Protein AF-A0A2P6WHT1-F1 (afdb_monomer_lite)

Foldseek 3Di:
DFDADPVRHTQKDWDWDADPQRKIWIKIFGDDPNFTAKIKIWIAGPVGDIDIDMDGHHDDDD

Radius of gyration: 12.92 Å; chains: 1; bounding box: 28×16×39 Å

Secondary structure (DSSP, 8-state):
-EEE-TTS-EEEEEEEEE-TTS-EEEEEEEEETTEEEEEEEEEE-TT--EEEEEEESS-S--

pLDDT: mean 93.97, std 3.65, range [73.94, 97.56]

Sequence (62 aa):
MQTRNSKGEVVAEQNVSITKDGTVVSVNTMFDHGKPVSQTIAVRDDSGNVRTETVLGGKLLP

Structure (mmCIF, N/CA/C/O backbone):
data_AF-A0A2P6WHT1-F1
#
_entry.id   AF-A0A2P6WHT1-F1
#
loop_
_atom_site.group_PDB
_atom_site.id
_atom_site.type_symbol
_atom_site.label_atom_id
_atom_site.label_alt_id
_atom_site.label_comp_id
_atom_site.label_asym_id
_atom_site.label_entity_id
_atom_site.label_seq_id
_atom_site.pdbx_PDB_ins_code
_atom_site.Cartn_x
_atom_site.Cartn_y
_atom_site.Cartn_z
_atom_site.occupancy
_atom_site.B_iso_or_equiv
_atom_site.auth_seq_id
_atom_site.auth_comp_id
_atom_site.auth_asym_id
_atom_site.auth_atom_id
_atom_site.pdbx_PDB_model_num
ATOM 1 N N . MET A 1 1 ? -7.141 3.823 -5.199 1.00 93.62 1 MET A N 1
ATOM 2 C CA . MET A 1 1 ? -6.962 4.901 -6.194 1.00 93.62 1 MET A CA 1
ATOM 3 C C . MET A 1 1 ? -5.525 4.859 -6.677 1.00 93.62 1 MET A C 1
ATOM 5 O O . MET A 1 1 ? -4.641 4.759 -5.843 1.00 93.62 1 MET A O 1
ATOM 9 N N . GLN A 1 2 ? -5.289 4.906 -7.988 1.00 95.19 2 GLN A N 1
ATOM 10 C CA . GLN A 1 2 ? -3.935 4.904 -8.552 1.00 95.19 2 GLN A CA 1
ATOM 11 C C . GLN A 1 2 ? -3.592 6.271 -9.135 1.00 95.19 2 GLN A C 1
ATOM 13 O O . GLN A 1 2 ? -4.413 6.871 -9.828 1.00 95.19 2 GLN A O 1
ATOM 18 N N . THR A 1 3 ? -2.357 6.700 -8.912 1.00 96.31 3 THR A N 1
ATOM 19 C CA . THR A 1 3 ? -1.755 7.878 -9.534 1.00 96.31 3 THR A CA 1
ATOM 20 C C . THR A 1 3 ? -0.713 7.415 -10.539 1.00 96.31 3 THR A C 1
ATOM 22 O O . THR A 1 3 ? 0.126 6.562 -10.235 1.00 96.31 3 THR A O 1
ATOM 25 N N . ARG A 1 4 ? -0.763 7.980 -11.747 1.00 96.94 4 ARG A N 1
ATOM 26 C CA . ARG A 1 4 ? 0.134 7.636 -12.853 1.00 96.94 4 ARG A CA 1
ATOM 27 C C . ARG A 1 4 ? 0.911 8.855 -13.329 1.00 96.94 4 ARG A C 1
ATOM 29 O O . ARG A 1 4 ? 0.409 9.973 -13.243 1.00 96.94 4 ARG A O 1
ATOM 36 N N . ASN A 1 5 ? 2.125 8.639 -13.826 1.00 94.00 5 ASN A N 1
ATOM 37 C CA . ASN A 1 5 ? 2.911 9.690 -14.474 1.00 94.00 5 ASN A CA 1
ATOM 38 C C . ASN A 1 5 ? 2.487 9.895 -15.944 1.00 94.00 5 ASN A C 1
ATOM 40 O O . ASN A 1 5 ? 1.609 9.202 -16.461 1.00 94.00 5 ASN A O 1
ATOM 44 N N . SER A 1 6 ? 3.139 10.830 -16.642 1.00 94.81 6 SER A N 1
ATOM 45 C CA . SER A 1 6 ? 2.861 11.151 -18.053 1.00 94.81 6 SER A CA 1
ATOM 46 C C . SER A 1 6 ? 3.150 10.011 -19.036 1.00 94.81 6 SER A C 1
ATOM 48 O O . SER A 1 6 ? 2.646 10.037 -20.156 1.00 94.81 6 SER A O 1
ATOM 50 N N . LYS A 1 7 ? 3.930 9.002 -18.629 1.00 95.06 7 LYS A N 1
ATOM 51 C CA . LYS A 1 7 ? 4.190 7.780 -19.403 1.00 95.06 7 LYS A CA 1
ATOM 52 C C . LYS A 1 7 ? 3.154 6.679 -19.136 1.00 95.06 7 LYS A C 1
ATOM 54 O O . LYS A 1 7 ? 3.221 5.621 -19.751 1.00 95.06 7 LYS A O 1
ATOM 59 N N . GLY A 1 8 ? 2.201 6.912 -18.228 1.00 93.75 8 GLY A N 1
ATOM 60 C CA . GLY A 1 8 ? 1.173 5.946 -17.835 1.00 93.75 8 GLY A CA 1
ATOM 61 C C . GLY A 1 8 ? 1.612 4.946 -16.760 1.00 93.75 8 GLY A C 1
ATOM 62 O O . GLY A 1 8 ? 0.831 4.058 -16.401 1.00 93.75 8 GLY A O 1
ATOM 63 N N . GLU A 1 9 ? 2.821 5.087 -16.216 1.00 94.69 9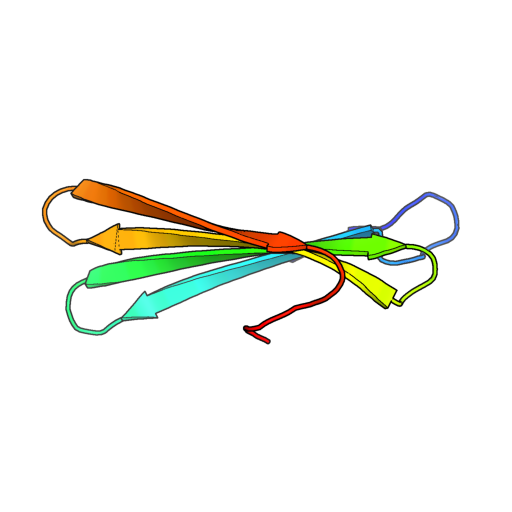 GLU A N 1
ATOM 64 C CA . GLU A 1 9 ? 3.361 4.221 -15.164 1.00 94.69 9 GLU A CA 1
ATOM 65 C C . GLU A 1 9 ? 2.723 4.577 -13.818 1.00 94.69 9 GLU A C 1
ATOM 67 O O . GLU A 1 9 ? 2.542 5.757 -13.508 1.00 94.69 9 GLU A O 1
ATOM 72 N N . VAL A 1 10 ? 2.377 3.571 -13.008 1.00 95.19 10 VAL A N 1
ATOM 73 C CA . VAL A 1 10 ? 1.879 3.796 -11.642 1.00 95.19 10 VAL A CA 1
ATOM 74 C C . VAL A 1 10 ? 3.036 4.295 -10.786 1.00 95.19 10 VAL A C 1
ATOM 76 O O . VAL A 1 10 ? 4.070 3.638 -10.717 1.00 95.19 10 VAL A O 1
ATOM 79 N N . VAL A 1 11 ? 2.846 5.445 -10.142 1.00 96.69 11 VAL A N 1
ATOM 80 C CA . VAL A 1 11 ? 3.828 6.054 -9.227 1.00 96.69 11 VAL A CA 1
ATOM 81 C C . VAL A 1 11 ? 3.355 6.041 -7.781 1.00 96.69 11 VAL A C 1
ATOM 83 O O . VAL A 1 11 ? 4.170 6.065 -6.864 1.00 96.69 11 VAL A O 1
ATOM 86 N N . ALA A 1 12 ? 2.041 5.971 -7.569 1.00 95.75 12 ALA A N 1
ATOM 87 C CA . ALA A 1 12 ? 1.460 5.814 -6.249 1.00 95.75 12 ALA A CA 1
ATOM 88 C C . ALA A 1 12 ? 0.134 5.056 -6.320 1.00 95.75 12 ALA A C 1
ATOM 90 O O . ALA A 1 12 ? -0.617 5.164 -7.293 1.00 95.75 12 ALA A O 1
ATOM 91 N N . GLU A 1 13 ? -0.180 4.337 -5.255 1.00 96.31 13 GLU A N 1
ATOM 92 C CA . GLU A 1 13 ? -1.465 3.690 -5.046 1.00 96.31 13 GLU A CA 1
ATOM 93 C C . GLU A 1 13 ? -1.937 3.958 -3.620 1.00 96.31 13 GLU A C 1
ATOM 95 O O . GLU A 1 13 ? -1.171 3.826 -2.669 1.00 96.31 13 GLU A O 1
ATOM 100 N N . GLN A 1 14 ? -3.193 4.369 -3.475 1.00 95.94 14 GLN A N 1
ATOM 101 C CA . GLN A 1 14 ? -3.829 4.600 -2.188 1.00 95.94 14 GLN A CA 1
ATOM 102 C C . GLN A 1 14 ? -5.026 3.670 -2.000 1.00 95.94 14 GLN A C 1
ATOM 104 O O . GLN A 1 14 ? -5.965 3.690 -2.802 1.00 95.94 14 GLN A O 1
ATOM 109 N N . ASN A 1 15 ? -5.040 2.929 -0.901 1.00 95.06 15 ASN A N 1
ATOM 110 C CA . ASN A 1 15 ? -6.1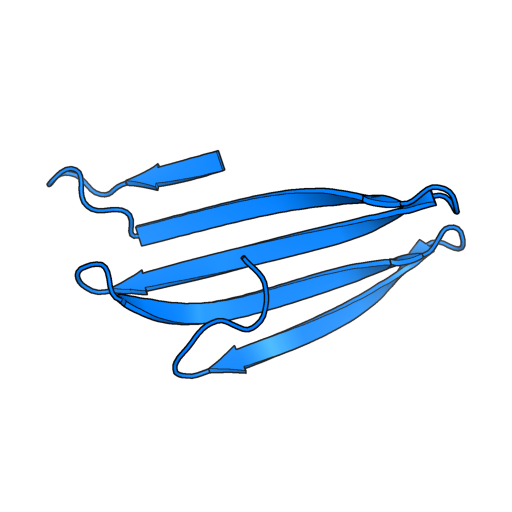29 2.046 -0.508 1.00 95.06 15 ASN A CA 1
ATOM 111 C C . ASN A 1 15 ? -6.650 2.491 0.851 1.00 95.06 15 ASN A C 1
ATOM 113 O O . ASN A 1 15 ? -5.876 2.799 1.750 1.00 95.06 15 ASN A O 1
ATOM 117 N N . VAL A 1 16 ? -7.969 2.534 0.997 1.00 94.75 16 VAL A N 1
ATOM 118 C CA . VAL A 1 16 ? -8.617 2.842 2.270 1.00 94.75 16 VAL A CA 1
ATOM 119 C C . VAL A 1 16 ? -9.600 1.725 2.557 1.00 94.75 16 VAL A C 1
ATOM 121 O O . VAL A 1 16 ? -10.395 1.359 1.692 1.00 94.75 16 VAL A O 1
ATOM 124 N N . SER A 1 17 ? -9.530 1.178 3.762 1.00 94.69 17 SER A N 1
ATOM 125 C CA . SER A 1 17 ? -10.476 0.188 4.259 1.00 94.69 17 SER A CA 1
ATOM 126 C C . SER A 1 17 ? -10.975 0.598 5.635 1.00 94.69 17 SER A C 1
ATOM 128 O O . SER A 1 17 ? -10.269 1.268 6.389 1.00 94.69 17 SER A O 1
ATOM 130 N N . ILE A 1 18 ? -12.214 0.226 5.930 1.00 94.12 18 ILE A N 1
ATOM 131 C CA . ILE A 1 18 ? -12.861 0.489 7.211 1.00 94.12 18 ILE A CA 1
ATOM 132 C C . ILE A 1 18 ? -13.249 -0.870 7.776 1.00 94.12 18 ILE A C 1
ATOM 134 O O . ILE A 1 18 ? -13.928 -1.656 7.110 1.00 94.12 18 ILE A O 1
ATOM 138 N N . THR A 1 19 ? -12.764 -1.176 8.969 1.00 92.50 19 THR A N 1
ATOM 139 C CA . THR A 1 19 ? -13.069 -2.420 9.672 1.00 92.50 19 THR A CA 1
ATOM 140 C C . THR A 1 19 ? -14.409 -2.307 10.408 1.00 92.50 19 THR A C 1
ATOM 142 O O . THR A 1 19 ? -15.012 -1.237 10.501 1.00 92.50 19 THR A O 1
ATOM 145 N N . LYS A 1 20 ? -14.924 -3.428 10.928 1.00 91.38 20 LYS A N 1
ATOM 146 C CA . LYS A 1 20 ? -16.247 -3.469 11.586 1.00 91.38 20 LYS A CA 1
ATOM 147 C C . LYS A 1 20 ? -16.314 -2.646 12.876 1.00 91.38 20 LYS A C 1
ATOM 149 O O . LYS A 1 20 ? -17.382 -2.160 13.221 1.00 91.38 20 LYS A O 1
ATOM 154 N N . ASP A 1 21 ? -15.190 -2.516 13.565 1.00 91.44 21 ASP A N 1
ATOM 155 C CA . ASP A 1 21 ? -14.983 -1.694 14.760 1.00 91.44 21 ASP A CA 1
ATOM 156 C C . ASP A 1 21 ? -14.802 -0.200 14.438 1.00 91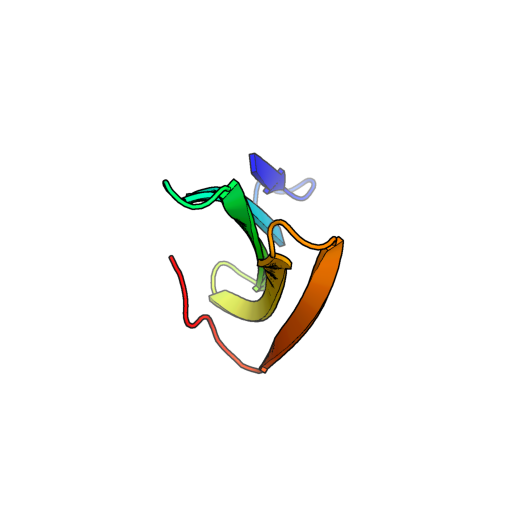.44 21 ASP A C 1
ATOM 158 O O . ASP A 1 21 ? -14.604 0.598 15.341 1.00 91.44 21 ASP A O 1
ATOM 162 N N . GLY A 1 22 ? -14.888 0.204 13.165 1.00 90.56 22 GLY A N 1
ATOM 163 C CA . GLY A 1 22 ? -14.767 1.606 12.758 1.00 90.56 22 GLY A CA 1
ATOM 164 C C . GLY A 1 22 ? -13.328 2.086 12.564 1.00 90.56 22 GLY A C 1
ATOM 165 O O . GLY A 1 22 ? -13.129 3.231 12.154 1.00 90.56 22 GLY A O 1
ATOM 166 N N . THR A 1 23 ? -12.333 1.220 12.780 1.00 94.38 23 THR A N 1
ATOM 167 C CA . THR A 1 23 ? -10.931 1.518 12.480 1.00 94.38 23 THR A CA 1
ATOM 168 C C . THR A 1 23 ? -10.750 1.742 10.975 1.00 94.38 23 THR A C 1
ATOM 170 O O . THR A 1 23 ? -11.190 0.954 10.136 1.00 94.38 23 THR A O 1
ATOM 173 N N . VAL A 1 24 ? -10.083 2.837 10.616 1.00 95.62 24 VAL A N 1
ATOM 174 C CA . VAL A 1 24 ? -9.784 3.213 9.232 1.00 95.62 24 VAL A CA 1
ATOM 175 C C . VAL A 1 24 ? -8.320 2.921 8.946 1.00 95.62 24 VAL A C 1
ATOM 177 O O . VAL A 1 24 ? -7.428 3.523 9.541 1.00 95.62 24 VAL A O 1
ATOM 180 N N . VAL A 1 25 ? -8.063 2.030 7.994 1.00 95.75 25 VAL A N 1
ATOM 181 C CA . VAL A 1 25 ? -6.716 1.702 7.522 1.00 95.75 25 VAL A CA 1
ATOM 182 C C . VAL A 1 25 ? -6.510 2.352 6.162 1.00 95.75 25 VAL A C 1
ATOM 184 O O . VAL A 1 25 ? -7.175 1.997 5.189 1.00 95.75 25 VAL A O 1
ATOM 187 N N . SER A 1 26 ? -5.589 3.308 6.100 1.00 96.00 26 SER A N 1
ATOM 188 C CA . SER A 1 26 ? -5.151 3.974 4.876 1.00 96.00 26 SER A CA 1
ATOM 189 C C . SER A 1 26 ? -3.746 3.514 4.517 1.00 96.00 26 SER A C 1
ATOM 191 O O . SER A 1 26 ? -2.814 3.680 5.296 1.00 96.00 26 SER A O 1
ATOM 193 N N . VAL A 1 27 ? -3.585 2.963 3.324 1.00 96.75 27 VAL A N 1
ATOM 194 C CA . VAL A 1 27 ? -2.313 2.474 2.797 1.00 96.75 27 VAL A CA 1
ATOM 195 C C . VAL A 1 27 ? -1.942 3.322 1.593 1.00 96.75 27 VAL A C 1
ATOM 197 O O . VAL A 1 27 ? -2.755 3.495 0.688 1.00 96.75 27 VAL A O 1
ATOM 200 N N . ASN A 1 28 ? -0.729 3.861 1.578 1.00 96.81 28 ASN A N 1
ATOM 201 C CA . ASN A 1 28 ? -0.159 4.558 0.434 1.00 96.81 28 ASN A CA 1
ATOM 202 C C . ASN A 1 28 ? 1.131 3.855 0.016 1.00 96.81 28 ASN A C 1
ATOM 204 O O . ASN A 1 28 ? 2.084 3.813 0.786 1.00 96.81 28 ASN A O 1
ATOM 208 N N . THR A 1 29 ? 1.152 3.295 -1.187 1.00 97.38 29 THR A N 1
ATOM 209 C CA . THR A 1 29 ? 2.314 2.609 -1.755 1.00 97.38 29 THR A CA 1
ATOM 210 C C . THR A 1 29 ? 2.904 3.471 -2.859 1.00 97.38 29 THR A C 1
ATOM 212 O O . THR A 1 29 ? 2.193 3.837 -3.793 1.00 97.38 29 THR A O 1
ATOM 215 N N . MET A 1 30 ? 4.197 3.768 -2.777 1.00 97.25 30 MET A N 1
ATOM 216 C CA . MET A 1 30 ? 4.946 4.463 -3.820 1.00 97.25 30 MET A CA 1
ATOM 217 C C . MET A 1 30 ? 5.654 3.451 -4.709 1.00 97.25 30 MET A C 1
ATOM 219 O O . MET A 1 30 ? 6.202 2.458 -4.223 1.00 97.25 30 MET A O 1
ATOM 223 N N . PHE A 1 31 ? 5.677 3.724 -6.008 1.00 96.31 31 PHE A N 1
ATOM 224 C CA . PHE A 1 31 ? 6.282 2.852 -7.004 1.00 96.31 31 PHE A CA 1
ATOM 225 C C . PHE A 1 31 ? 7.357 3.586 -7.799 1.00 96.31 31 PHE A C 1
ATOM 227 O O . PHE A 1 31 ? 7.193 4.752 -8.152 1.00 96.31 31 PHE A O 1
ATOM 234 N N . ASP A 1 32 ? 8.419 2.859 -8.131 1.00 94.44 32 ASP A N 1
ATOM 235 C CA . ASP A 1 32 ? 9.419 3.254 -9.117 1.00 94.44 32 ASP A CA 1
ATOM 236 C C . ASP A 1 32 ? 9.563 2.136 -10.152 1.00 94.44 32 ASP A C 1
ATOM 238 O O . ASP A 1 32 ? 9.764 0.973 -9.796 1.00 94.44 32 ASP A O 1
ATOM 242 N N . HIS A 1 33 ? 9.392 2.464 -11.434 1.00 92.50 33 HIS A N 1
ATOM 243 C CA . HIS A 1 33 ? 9.432 1.497 -12.542 1.00 92.50 33 HIS A CA 1
ATOM 244 C C . HIS A 1 33 ? 8.594 0.220 -12.288 1.00 92.50 33 HIS A C 1
ATOM 246 O O . HIS A 1 33 ? 9.017 -0.900 -12.578 1.00 92.50 33 HIS A O 1
ATOM 252 N N . GLY A 1 34 ? 7.404 0.380 -11.695 1.00 90.31 34 GLY A N 1
ATOM 253 C CA . GLY A 1 34 ? 6.484 -0.719 -11.373 1.00 90.31 34 GLY A CA 1
ATOM 254 C C . GLY A 1 34 ? 6.836 -1.531 -10.120 1.00 90.31 34 GLY A C 1
ATOM 255 O O . GLY A 1 34 ? 6.112 -2.467 -9.786 1.00 90.31 34 GLY A O 1
ATOM 256 N N . LYS A 1 35 ? 7.909 -1.184 -9.401 1.00 94.00 35 LYS A N 1
ATOM 257 C CA . LYS A 1 35 ? 8.311 -1.833 -8.147 1.00 94.00 35 LYS A CA 1
ATOM 258 C C . LYS A 1 35 ? 7.929 -0.966 -6.947 1.00 94.00 35 LYS A C 1
ATOM 260 O O . LYS A 1 35 ? 8.185 0.235 -6.988 1.00 94.00 35 LYS A O 1
ATOM 265 N N . PRO A 1 36 ? 7.348 -1.534 -5.877 1.00 94.94 36 PRO A N 1
ATOM 266 C CA . PRO A 1 36 ? 7.072 -0.773 -4.666 1.00 94.94 36 PRO A CA 1
ATOM 267 C C . PRO A 1 36 ? 8.392 -0.379 -3.993 1.00 94.94 36 PRO A C 1
ATOM 269 O O . PRO A 1 36 ? 9.220 -1.239 -3.699 1.00 94.94 36 PRO A O 1
ATOM 272 N N . VAL A 1 37 ? 8.587 0.917 -3.760 1.00 96.81 37 VAL A N 1
ATOM 273 C CA . VAL A 1 37 ? 9.797 1.464 -3.118 1.00 96.81 37 VAL A CA 1
ATOM 274 C C . VAL A 1 37 ? 9.562 1.860 -1.670 1.00 96.81 37 VAL A C 1
ATOM 276 O O . VAL A 1 37 ? 10.486 1.823 -0.860 1.00 96.81 37 VAL A O 1
ATOM 279 N N . SER A 1 38 ? 8.329 2.210 -1.326 1.00 96.81 38 SER A N 1
ATOM 280 C CA . SER A 1 38 ? 7.920 2.452 0.048 1.00 96.81 38 SER A CA 1
ATOM 281 C C . SER A 1 38 ? 6.418 2.276 0.197 1.00 96.81 38 SER A C 1
ATOM 283 O O . SER A 1 38 ? 5.656 2.404 -0.765 1.00 96.81 38 SER A O 1
ATOM 285 N N . GLN A 1 39 ? 5.992 2.000 1.422 1.00 97.31 39 GLN A N 1
ATOM 286 C CA . GLN A 1 39 ? 4.592 1.960 1.790 1.00 97.31 39 GLN A CA 1
ATOM 287 C C . GLN A 1 39 ? 4.393 2.623 3.147 1.00 97.31 39 GLN A C 1
ATOM 289 O O . GLN A 1 39 ? 5.031 2.247 4.125 1.00 97.31 39 GLN A O 1
ATOM 294 N N . THR A 1 40 ? 3.475 3.577 3.209 1.00 97.56 40 THR A N 1
ATOM 295 C CA . THR A 1 40 ? 3.024 4.200 4.450 1.00 97.56 40 THR A CA 1
ATOM 296 C C . THR A 1 40 ? 1.651 3.648 4.805 1.00 97.56 40 THR A C 1
ATOM 298 O O . THR A 1 40 ? 0.718 3.727 4.005 1.00 97.56 40 THR A O 1
ATOM 301 N N . ILE A 1 41 ? 1.520 3.101 6.007 1.00 96.69 41 ILE A N 1
ATOM 302 C CA . ILE A 1 41 ? 0.290 2.528 6.548 1.00 96.69 41 ILE A CA 1
ATOM 303 C C . ILE A 1 41 ? -0.137 3.402 7.719 1.00 96.69 41 ILE A C 1
ATOM 305 O O . ILE A 1 41 ? 0.578 3.502 8.709 1.00 96.69 41 ILE A O 1
ATOM 309 N N . ALA A 1 42 ? -1.299 4.033 7.611 1.00 96.56 42 ALA A N 1
ATOM 310 C CA . ALA A 1 42 ? -1.918 4.792 8.684 1.00 96.56 42 ALA A CA 1
ATOM 311 C C . ALA A 1 42 ? -3.163 4.051 9.178 1.00 96.56 42 ALA A C 1
ATOM 313 O O . ALA A 1 42 ? -4.082 3.781 8.406 1.00 96.56 42 ALA A O 1
ATOM 314 N N . VAL A 1 43 ? -3.196 3.741 10.468 1.00 96.44 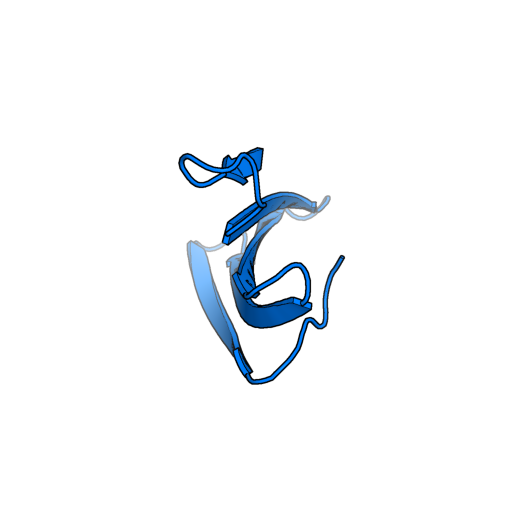43 VAL A N 1
ATOM 315 C CA . VAL A 1 43 ? -4.335 3.127 11.150 1.00 96.44 43 VAL A CA 1
ATOM 316 C C . VAL A 1 43 ? -4.917 4.159 12.100 1.00 96.44 43 VAL A C 1
ATOM 318 O O . VAL A 1 43 ? -4.228 4.620 13.011 1.00 96.44 43 VAL A O 1
ATOM 321 N N . ARG A 1 44 ? -6.174 4.534 11.873 1.00 96.50 44 ARG A N 1
ATOM 322 C CA . ARG A 1 44 ? -6.938 5.419 12.748 1.00 96.50 44 ARG A CA 1
ATOM 323 C C . ARG A 1 44 ? -7.999 4.614 13.480 1.00 96.50 44 ARG A C 1
ATOM 325 O O . ARG A 1 44 ? -8.855 4.041 12.815 1.00 96.50 44 ARG A O 1
ATOM 332 N N . ASP A 1 45 ? -7.957 4.598 14.805 1.00 92.38 45 ASP A N 1
ATOM 333 C CA . ASP A 1 45 ? -8.992 3.948 15.614 1.00 92.38 45 ASP A CA 1
ATOM 334 C C . ASP A 1 45 ? -10.271 4.803 15.733 1.00 92.38 45 ASP A C 1
ATOM 336 O O . ASP A 1 45 ? -10.331 5.960 15.294 1.00 92.38 45 ASP A O 1
ATOM 340 N N . ASP A 1 46 ? -11.311 4.214 16.323 1.00 89.38 46 ASP A N 1
ATOM 341 C CA . ASP A 1 46 ? -12.611 4.848 16.580 1.00 89.38 46 ASP A CA 1
ATOM 342 C C . ASP A 1 46 ? -12.528 6.056 17.532 1.00 89.38 46 ASP A C 1
ATOM 344 O O . ASP A 1 46 ? -13.325 6.992 17.448 1.00 89.38 46 ASP A O 1
ATOM 348 N N . SER A 1 47 ? -11.509 6.066 18.386 1.00 89.62 47 SER A N 1
ATOM 349 C CA . SER A 1 47 ? -11.199 7.107 19.361 1.00 89.62 47 SER A CA 1
ATOM 350 C C . SER A 1 47 ? -10.431 8.281 18.738 1.00 89.62 47 SER A C 1
ATOM 352 O O . SER A 1 47 ? -10.226 9.310 19.383 1.00 89.62 47 SER A O 1
ATOM 354 N N . GLY A 1 48 ? -10.035 8.160 17.467 1.00 87.19 48 GLY A N 1
ATOM 355 C CA . GLY A 1 48 ? -9.339 9.188 16.703 1.00 87.19 48 GLY A CA 1
ATOM 356 C C . GLY A 1 48 ? -7.814 9.160 16.816 1.00 87.19 48 GLY A C 1
ATOM 357 O O . GLY A 1 48 ? -7.168 10.033 16.232 1.00 87.19 48 GLY A O 1
ATOM 358 N N . ASN A 1 49 ? -7.222 8.181 17.503 1.00 93.44 49 ASN A N 1
ATOM 359 C CA . ASN A 1 49 ? -5.774 8.009 17.529 1.00 93.44 49 ASN A CA 1
ATOM 360 C C . ASN A 1 49 ? -5.292 7.499 16.176 1.00 93.44 49 ASN A C 1
ATOM 362 O O . ASN A 1 49 ? -5.881 6.590 15.593 1.00 93.44 49 ASN A O 1
ATOM 366 N N . VAL A 1 50 ? -4.180 8.054 15.698 1.00 95.00 50 VAL A N 1
ATOM 367 C CA . VAL A 1 50 ? -3.563 7.655 14.432 1.00 95.00 50 VAL A CA 1
ATOM 368 C C . VAL A 1 50 ? -2.189 7.071 14.712 1.00 95.00 50 VAL A C 1
ATOM 370 O O . VAL A 1 50 ? -1.350 7.708 15.349 1.00 95.00 50 VAL A O 1
ATOM 373 N N . ARG A 1 51 ? -1.948 5.863 14.210 1.00 95.56 51 ARG A N 1
ATOM 374 C CA . ARG A 1 51 ? -0.626 5.240 14.173 1.00 95.56 51 ARG A CA 1
ATOM 375 C C . ARG A 1 51 ? -0.181 5.117 12.733 1.00 95.56 51 ARG A C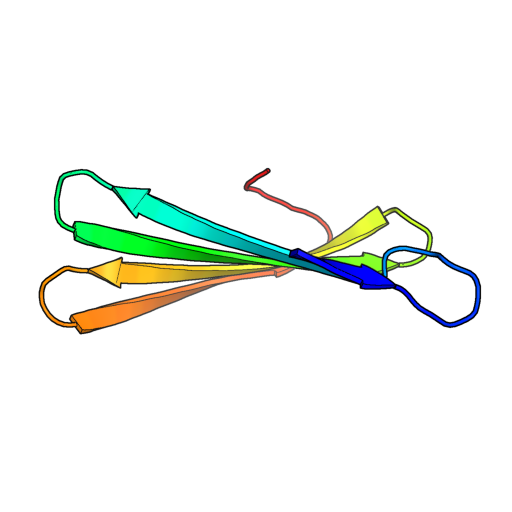 1
ATOM 377 O O . ARG A 1 51 ? -0.956 4.671 11.892 1.00 95.56 51 ARG A O 1
ATOM 384 N N . THR A 1 52 ? 1.065 5.481 12.478 1.00 96.12 52 THR A N 1
ATOM 385 C CA . THR A 1 52 ? 1.649 5.421 11.142 1.00 96.12 52 THR A CA 1
ATOM 386 C C . THR A 1 52 ? 2.888 4.548 11.167 1.00 96.12 52 THR A C 1
ATOM 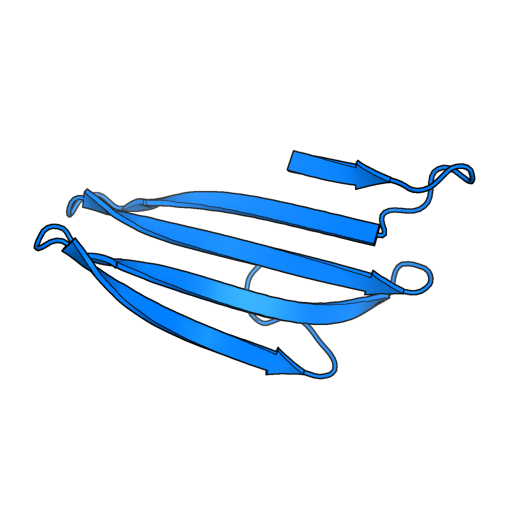388 O O . THR A 1 52 ? 3.756 4.731 12.020 1.00 96.12 52 THR A O 1
ATOM 391 N N . GLU A 1 53 ? 2.978 3.631 10.215 1.00 96.12 53 GLU A N 1
ATOM 392 C CA . GLU A 1 53 ? 4.145 2.794 9.975 1.00 96.12 53 GLU A CA 1
ATOM 393 C C . GLU A 1 53 ? 4.615 2.979 8.534 1.00 96.12 53 GLU A C 1
ATOM 395 O O . GLU A 1 53 ? 3.806 3.023 7.606 1.00 96.12 53 GLU A O 1
ATOM 400 N N . THR A 1 54 ? 5.929 3.091 8.350 1.00 95.75 54 THR A N 1
ATOM 401 C CA . THR A 1 54 ? 6.540 3.237 7.030 1.00 95.75 54 THR A CA 1
ATOM 402 C C . THR A 1 54 ? 7.449 2.054 6.760 1.00 95.75 54 THR A C 1
ATOM 404 O O . THR A 1 54 ? 8.436 1.838 7.459 1.00 95.75 54 THR A O 1
ATOM 407 N N . VAL A 1 55 ? 7.139 1.327 5.695 1.00 94.56 55 VAL A N 1
ATOM 408 C CA . VAL A 1 55 ? 7.956 0.253 5.143 1.00 94.56 55 VAL A CA 1
ATOM 409 C C . VAL A 1 55 ? 8.786 0.829 4.000 1.00 94.56 55 VAL A C 1
ATOM 411 O O . VAL A 1 55 ? 8.249 1.449 3.082 1.00 94.56 55 VAL A O 1
ATOM 414 N N . LEU A 1 56 ? 10.102 0.639 4.051 1.00 93.50 56 LEU A N 1
ATOM 415 C CA . LEU A 1 56 ? 11.031 1.049 2.996 1.00 93.50 56 LEU A CA 1
ATOM 416 C C . LEU A 1 56 ? 11.482 -0.173 2.192 1.00 93.50 56 LEU A C 1
ATOM 418 O O . LEU A 1 56 ? 11.672 -1.251 2.750 1.00 93.50 56 LEU A O 1
ATOM 422 N N . GLY A 1 57 ? 11.679 -0.001 0.886 1.00 89.88 57 GLY A N 1
ATOM 423 C CA . GLY A 1 57 ? 12.170 -1.054 -0.006 1.00 89.88 57 GLY A CA 1
ATOM 424 C C . GLY A 1 57 ? 11.138 -2.128 -0.357 1.00 89.88 57 GLY A C 1
ATOM 425 O O . GLY A 1 57 ? 11.518 -3.210 -0.799 1.00 89.88 57 GLY A O 1
ATOM 426 N N . GLY A 1 58 ? 9.845 -1.861 -0.158 1.00 89.69 58 GLY A N 1
ATOM 427 C CA . GLY A 1 58 ? 8.794 -2.814 -0.494 1.00 89.69 58 GLY A CA 1
ATOM 428 C C . GLY A 1 58 ? 7.405 -2.383 -0.044 1.00 89.69 58 GLY A C 1
ATOM 429 O O . GLY A 1 58 ? 7.167 -1.218 0.276 1.00 89.69 58 GLY A O 1
ATOM 430 N N . LYS A 1 59 ? 6.488 -3.354 -0.028 1.00 91.19 59 LYS A N 1
ATOM 431 C CA . LYS A 1 59 ? 5.132 -3.206 0.503 1.00 91.19 59 LYS A CA 1
ATOM 432 C C . LYS A 1 59 ? 4.773 -4.392 1.393 1.00 91.19 59 LYS A C 1
ATOM 434 O O . LYS A 1 59 ? 5.167 -5.517 1.093 1.00 91.19 59 LYS A O 1
ATOM 439 N N . LEU A 1 60 ? 4.031 -4.130 2.462 1.00 90.75 60 LEU A N 1
ATOM 440 C CA . LEU A 1 60 ? 3.551 -5.136 3.408 1.00 90.75 60 LEU A CA 1
ATOM 441 C C . LEU A 1 60 ? 2.085 -5.494 3.147 1.00 90.75 60 LEU A C 1
ATOM 443 O O . LEU A 1 60 ? 1.721 -6.667 3.163 1.00 90.75 60 LEU A O 1
ATOM 447 N N . LEU A 1 61 ? 1.254 -4.487 2.884 1.00 86.25 61 LEU A N 1
ATOM 448 C CA . LEU A 1 61 ? -0.169 -4.653 2.616 1.00 86.25 61 LEU A CA 1
ATOM 449 C C . LEU A 1 61 ? -0.470 -4.504 1.115 1.00 86.25 61 LEU A C 1
ATOM 451 O O . LEU A 1 61 ? 0.234 -3.762 0.422 1.00 86.25 61 LEU A O 1
ATOM 455 N N . PRO A 1 62 ? -1.458 -5.248 0.590 1.00 73.94 62 PRO A N 1
ATOM 456 C CA . PRO A 1 62 ? -1.828 -5.203 -0.816 1.00 73.94 62 PRO A CA 1
ATOM 457 C C . PRO A 1 62 ? -2.379 -3.848 -1.245 1.00 73.94 62 PRO A C 1
ATOM 459 O O . PRO A 1 62 ? -3.240 -3.276 -0.537 1.00 73.94 62 PRO A O 1
#